Protein AF-L7JW95-F1 (afdb_monomer_lite)

Foldseek 3Di:
DVLLVCLVCVLVVVLVVLVVVVVVVDPLSVVLNVLLVVLLVVQVVVCVVVVAAFQVVVVVPPVCVVCVPDDPPPPRRGPAAPSLLLSLLLQCVSVVDPVSVVSSVSSLVSCCVVRRYPPVSSVVSNVSSVVSVVVVVVVVVVVVVVVD

Organism: Trachipleistophora hominis (NCBI:txid72359)

Radius of gyration: 16.57 Å; chains: 1; bounding box: 35×31×61 Å

Sequence (148 aa):
MVVDAFFTYLPLVLCIYHLRGLTRRSVYHSNQIIRIALCFIVSNILKLYFRMDRPGDVNR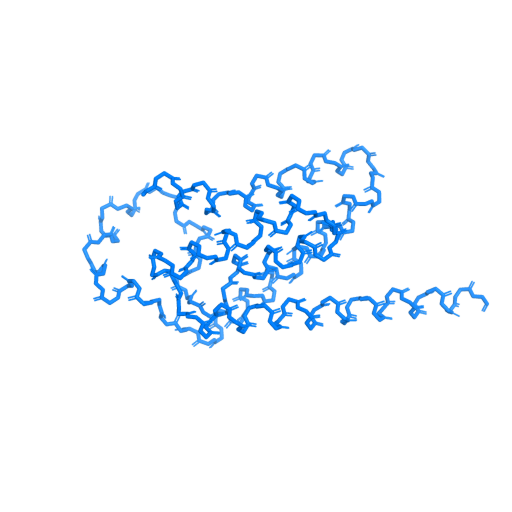GYIRGIVDNGIYIFTSNYAFPSTHSVFYTQYFMYNMSVFTFLIGLFGIFTRVFYNHHTPQQVFFGLCFALFMEISLLNRFKLRKKICY

Secondary structure (DSSP, 8-state):
-HHHHHHHHHHHHHHHHHHHHHTTT-HHHHHHHHHHHHHHHHHHHHHHHH-PPPGGGGG-TTTGGGSTTS--TTS-S--SS-HHHHHHHHHHHHS--HHHHHHHHHHHHHHHHTTSS-HHHHHHHHHHHHHHHHHHHHHHHHHHHHT-

InterPro domains:
  IPR000326 Phosphatidic acid phosphatase type 2/haloperoxidase [PF01569] (36-137)
  IPR036938 Phosphatidic acid phosphatase type 2/haloperoxidase superfamily [SSF48317] (5-142)

pLDDT: mean 77.66, std 17.68, range [34.69, 94.88]

Structure (mmCIF, N/CA/C/O backbone):
data_AF-L7JW95-F1
#
_entry.id   AF-L7JW95-F1
#
loop_
_atom_site.group_PDB
_atom_site.id
_atom_site.type_symbol
_atom_site.label_atom_id
_atom_site.label_alt_id
_atom_site.label_comp_id
_atom_site.label_asym_id
_atom_site.label_entity_id
_atom_site.label_seq_id
_atom_site.pdbx_PDB_ins_code
_atom_site.Cartn_x
_atom_site.Cartn_y
_atom_site.Cartn_z
_atom_site.occupancy
_atom_site.B_iso_or_equiv
_atom_site.auth_seq_id
_atom_site.auth_comp_id
_atom_site.auth_asym_id
_atom_site.auth_atom_id
_atom_site.pdbx_PDB_model_num
ATOM 1 N N . MET A 1 1 ? -5.822 -2.853 -18.892 1.00 70.00 1 MET A N 1
ATOM 2 C CA . MET A 1 1 ? -6.164 -1.445 -18.574 1.00 70.00 1 MET A CA 1
ATOM 3 C C . MET A 1 1 ? -7.180 -1.328 -17.441 1.00 70.00 1 MET A C 1
ATOM 5 O O . MET A 1 1 ? -6.831 -0.740 -16.432 1.00 70.00 1 MET A O 1
ATOM 9 N N . VAL A 1 2 ? -8.382 -1.916 -17.538 1.00 79.38 2 VAL A N 1
ATOM 10 C CA . VAL A 1 2 ? -9.425 -1.778 -16.491 1.00 79.38 2 VAL A CA 1
ATOM 11 C C . VAL A 1 2 ? -8.976 -2.309 -15.123 1.00 79.38 2 VAL A C 1
ATOM 13 O O . VAL A 1 2 ? -9.100 -1.613 -14.121 1.00 79.38 2 VAL A O 1
ATOM 16 N N . VAL A 1 3 ? -8.386 -3.508 -15.083 1.00 82.69 3 VAL A N 1
ATOM 17 C CA . VAL A 1 3 ? -7.880 -4.114 -13.836 1.00 82.69 3 VAL A CA 1
ATOM 18 C C . VAL A 1 3 ? -6.764 -3.267 -13.208 1.00 82.69 3 VAL A C 1
ATOM 20 O O . VAL A 1 3 ? -6.743 -3.075 -11.997 1.00 82.69 3 VAL A O 1
ATOM 23 N N . ASP A 1 4 ? -5.861 -2.716 -14.024 1.00 78.81 4 ASP A N 1
ATOM 24 C CA . ASP A 1 4 ? -4.791 -1.837 -13.538 1.00 78.81 4 ASP A CA 1
ATOM 25 C C . ASP A 1 4 ? -5.349 -0.548 -12.925 1.00 78.81 4 ASP A C 1
ATOM 27 O O . ASP A 1 4 ? -4.951 -0.157 -11.828 1.00 78.81 4 ASP A O 1
ATOM 31 N N . ALA A 1 5 ? -6.317 0.081 -13.598 1.00 79.69 5 ALA A N 1
ATOM 32 C CA . ALA A 1 5 ? -6.993 1.271 -13.097 1.00 79.69 5 ALA A CA 1
ATOM 33 C C . ALA A 1 5 ? -7.716 0.978 -11.774 1.00 79.69 5 ALA A C 1
ATOM 35 O O . ALA A 1 5 ? -7.515 1.701 -10.798 1.00 79.69 5 ALA A O 1
ATOM 36 N N . PHE A 1 6 ? -8.469 -0.125 -11.699 1.00 87.62 6 PHE A N 1
ATOM 37 C CA . PHE A 1 6 ? -9.164 -0.540 -10.479 1.00 87.62 6 PHE A CA 1
ATOM 38 C C . PHE A 1 6 ? -8.207 -0.625 -9.281 1.00 87.62 6 PHE A C 1
ATOM 40 O O . PHE A 1 6 ? -8.402 0.071 -8.286 1.00 87.62 6 PHE A O 1
ATOM 47 N N . PHE A 1 7 ? -7.121 -1.396 -9.393 1.00 87.62 7 PHE A N 1
ATOM 48 C CA . PHE A 1 7 ? -6.155 -1.548 -8.298 1.00 87.62 7 PHE A CA 1
ATOM 49 C C . PHE A 1 7 ? -5.278 -0.310 -8.062 1.00 87.62 7 PHE A C 1
ATOM 51 O O . PHE A 1 7 ? -4.686 -0.184 -6.985 1.00 87.62 7 PHE A O 1
ATOM 58 N N . THR A 1 8 ? -5.205 0.611 -9.027 1.00 85.00 8 THR A N 1
ATOM 59 C CA . THR A 1 8 ? -4.525 1.902 -8.863 1.00 85.00 8 THR A CA 1
ATOM 60 C C . THR A 1 8 ? -5.337 2.848 -7.981 1.00 85.00 8 THR A C 1
ATOM 62 O O . THR A 1 8 ? -4.752 3.471 -7.092 1.00 85.00 8 THR A O 1
ATOM 65 N N . TYR A 1 9 ? -6.658 2.914 -8.176 1.00 85.69 9 TYR A N 1
ATOM 66 C CA . TYR A 1 9 ? -7.554 3.811 -7.434 1.00 85.69 9 TYR A CA 1
ATOM 67 C C . TYR A 1 9 ? -8.154 3.194 -6.165 1.00 85.69 9 TYR A C 1
ATOM 69 O O . TYR A 1 9 ? -8.590 3.931 -5.281 1.00 85.69 9 TYR A O 1
ATOM 77 N N . LEU A 1 10 ? -8.147 1.868 -6.019 1.00 89.56 10 LEU A N 1
ATOM 78 C CA . LEU A 1 10 ? -8.696 1.192 -4.841 1.00 89.56 10 LEU A CA 1
ATOM 79 C C . LEU A 1 10 ? -8.129 1.703 -3.496 1.00 89.56 10 LEU A C 1
ATOM 81 O O . LEU A 1 10 ? -8.931 1.924 -2.586 1.00 89.56 10 LEU A O 1
ATOM 85 N N . PRO A 1 11 ? -6.817 1.983 -3.334 1.00 89.19 11 PRO A N 1
ATOM 86 C CA . PRO A 1 11 ? -6.300 2.577 -2.101 1.00 89.19 11 PRO A CA 1
ATOM 87 C C . PRO A 1 11 ? -6.956 3.917 -1.756 1.00 89.19 11 PRO A C 1
ATOM 89 O O . PRO A 1 11 ? -7.280 4.163 -0.598 1.00 89.19 11 PRO A O 1
ATOM 92 N N . LEU A 1 12 ? -7.215 4.760 -2.761 1.00 87.38 12 LEU A N 1
ATOM 93 C CA . LEU A 1 12 ? -7.895 6.042 -2.574 1.00 87.38 12 LEU A CA 1
ATOM 94 C C . LEU A 1 12 ? -9.344 5.838 -2.115 1.00 87.38 12 LEU A C 1
ATOM 96 O O . LEU A 1 12 ? -9.784 6.490 -1.170 1.00 87.38 12 LEU A O 1
ATOM 100 N N . VAL A 1 13 ? -10.066 4.900 -2.734 1.00 88.69 13 VAL A N 1
ATOM 101 C CA . VAL A 1 13 ? -11.443 4.553 -2.340 1.00 88.69 13 VAL A CA 1
ATOM 102 C C . VAL A 1 13 ? -11.489 4.065 -0.889 1.00 88.69 13 VAL A C 1
ATOM 104 O O . VAL A 1 13 ? -12.334 4.509 -0.110 1.00 88.69 13 VAL A O 1
ATOM 107 N N . LEU A 1 14 ? -10.547 3.204 -0.494 1.00 89.06 14 LEU A N 1
ATOM 108 C CA . LEU A 1 14 ? -10.432 2.713 0.880 1.00 89.06 14 LEU A CA 1
ATOM 109 C C . LEU A 1 14 ? -10.086 3.843 1.862 1.00 89.06 14 LEU A C 1
ATOM 111 O O . LEU A 1 14 ? -10.686 3.919 2.935 1.00 89.06 14 LEU A O 1
ATOM 115 N N . CYS A 1 15 ? -9.196 4.769 1.495 1.00 86.88 15 CYS A N 1
ATOM 116 C CA . CYS A 1 15 ? -8.935 5.969 2.292 1.00 86.88 15 CYS A CA 1
ATOM 117 C C . CYS A 1 15 ? -10.211 6.795 2.509 1.00 86.88 15 CYS A C 1
ATOM 119 O O . CYS A 1 15 ? -10.522 7.135 3.650 1.00 86.88 15 CYS A O 1
ATOM 121 N N . ILE A 1 16 ? -10.988 7.065 1.453 1.00 87.19 16 ILE A N 1
ATOM 122 C CA . ILE A 1 16 ? -12.256 7.813 1.545 1.00 87.19 16 ILE A CA 1
ATOM 123 C C . ILE A 1 16 ? -13.261 7.086 2.451 1.00 87.19 16 ILE A C 1
ATOM 125 O O . ILE A 1 16 ? -13.904 7.717 3.294 1.00 87.19 16 ILE A O 1
ATOM 129 N N . TYR A 1 17 ? -13.365 5.760 2.333 1.00 87.75 17 TYR A N 1
ATOM 130 C CA . TYR A 1 17 ? -14.206 4.942 3.210 1.00 87.75 17 TYR A CA 1
ATOM 131 C C . TYR A 1 17 ? -13.827 5.111 4.691 1.00 87.75 17 TYR A C 1
ATOM 133 O O . TYR A 1 17 ? -14.697 5.360 5.530 1.00 87.75 17 TYR A O 1
ATOM 141 N N . HIS A 1 18 ? -12.533 5.047 5.021 1.00 86.25 18 HIS A N 1
ATOM 142 C CA . HIS A 1 18 ? -12.071 5.231 6.398 1.00 86.25 18 HIS A CA 1
ATOM 143 C C . HIS A 1 18 ? -12.227 6.675 6.891 1.00 86.25 18 HIS A C 1
ATOM 145 O O . HIS A 1 18 ? -12.620 6.859 8.042 1.00 86.25 18 HIS A O 1
ATOM 151 N N . LEU A 1 19 ? -12.022 7.683 6.034 1.00 85.00 19 LEU A N 1
ATOM 152 C CA . LEU A 1 19 ? -12.287 9.090 6.365 1.00 85.00 19 LEU A CA 1
ATOM 153 C C . LEU A 1 19 ? -13.760 9.312 6.722 1.00 85.00 19 LEU A C 1
ATOM 155 O O . LEU A 1 19 ? -14.063 9.948 7.729 1.00 85.00 19 LEU A O 1
ATOM 159 N N . ARG A 1 20 ? -14.688 8.721 5.959 1.00 81.75 20 ARG A N 1
ATOM 160 C CA . ARG A 1 20 ? -16.121 8.757 6.288 1.00 81.75 20 ARG A CA 1
ATOM 161 C C . ARG A 1 20 ? -16.428 8.028 7.599 1.00 81.75 20 ARG A C 1
ATOM 163 O O . ARG A 1 20 ? -17.340 8.421 8.314 1.00 81.75 20 ARG A O 1
ATOM 170 N N . GLY A 1 21 ? -15.663 6.997 7.950 1.00 75.94 21 GLY A N 1
ATOM 171 C CA . GLY A 1 21 ? -15.754 6.326 9.250 1.00 75.94 21 GLY A CA 1
ATOM 172 C C . GLY A 1 21 ? -15.355 7.209 10.442 1.00 75.94 21 GLY A C 1
ATOM 173 O O . GLY A 1 21 ? -15.870 7.004 11.544 1.00 75.94 21 GLY A O 1
ATOM 174 N N . LEU A 1 22 ? -14.503 8.224 10.237 1.00 73.94 22 LEU A N 1
ATOM 175 C CA . LEU A 1 22 ? -14.111 9.180 11.285 1.00 73.94 22 LEU A CA 1
ATOM 176 C C . LEU A 1 22 ? -15.282 10.043 11.754 1.00 73.94 22 LEU A C 1
ATOM 178 O O . LEU A 1 22 ? -15.365 10.362 12.939 1.00 73.94 22 LEU A O 1
ATOM 182 N N . THR A 1 23 ? -16.218 10.384 10.860 1.00 75.56 23 THR A N 1
ATOM 183 C CA . THR A 1 23 ? -17.396 11.194 11.226 1.00 75.56 23 THR A CA 1
ATOM 184 C C . THR A 1 23 ? -18.300 10.466 12.220 1.00 75.56 23 THR A C 1
ATOM 186 O O . THR A 1 23 ? -19.007 11.099 12.998 1.00 75.56 23 THR A O 1
ATOM 189 N N . ARG A 1 24 ? -18.209 9.131 12.268 1.00 75.75 24 ARG A N 1
ATOM 190 C CA . ARG A 1 24 ? -18.886 8.266 13.246 1.00 75.75 24 ARG A CA 1
ATOM 191 C C . ARG A 1 24 ? -18.061 8.016 14.516 1.00 75.75 24 ARG A C 1
ATOM 193 O O . ARG A 1 24 ? -18.406 7.129 15.290 1.00 75.75 24 ARG A O 1
ATOM 200 N N . ARG A 1 25 ? -16.963 8.759 14.722 1.00 72.00 25 ARG A N 1
ATOM 201 C CA . ARG A 1 25 ? -16.045 8.673 15.879 1.00 72.00 25 ARG A CA 1
ATOM 202 C C . ARG A 1 25 ? -15.536 7.256 16.179 1.00 72.00 25 ARG A C 1
ATOM 204 O O . ARG A 1 25 ? -15.269 6.909 17.326 1.00 72.00 25 ARG A O 1
ATOM 211 N N . SER A 1 26 ? -15.376 6.425 15.152 1.00 78.00 26 SER A N 1
ATOM 212 C CA . SER A 1 26 ? -14.883 5.064 15.344 1.00 78.00 26 SER A CA 1
ATOM 213 C C . SER A 1 26 ? -13.369 5.045 15.544 1.00 78.00 26 SER A C 1
ATOM 215 O O . SER A 1 26 ? -12.603 5.391 14.643 1.00 78.00 26 SER A O 1
ATOM 217 N N . VAL A 1 27 ? -12.937 4.562 16.712 1.00 79.44 27 VAL A N 1
ATOM 218 C CA . VAL A 1 27 ? -11.518 4.381 17.069 1.00 79.44 27 VAL A CA 1
ATOM 219 C C . VAL A 1 27 ? -10.789 3.491 16.056 1.00 79.44 27 VAL A C 1
ATOM 221 O O . VAL A 1 27 ? -9.628 3.742 15.734 1.00 79.44 27 VAL A O 1
ATOM 224 N N . TYR A 1 28 ? -11.478 2.482 15.513 1.00 81.94 28 TYR A N 1
ATOM 225 C CA . TYR A 1 28 ? -10.942 1.597 14.479 1.00 81.94 28 TYR A CA 1
ATOM 226 C C . TYR A 1 28 ? -10.583 2.372 13.201 1.00 81.94 28 TYR A C 1
ATOM 228 O O . TYR A 1 28 ? -9.453 2.309 12.718 1.00 81.94 28 TYR A O 1
ATOM 236 N N . HIS A 1 29 ? -11.516 3.173 12.675 1.00 79.25 29 HIS A N 1
ATOM 237 C CA . HIS A 1 29 ? -11.266 3.948 11.457 1.00 79.25 29 HIS A CA 1
ATOM 238 C C . HIS A 1 29 ? -10.185 5.024 11.668 1.00 79.25 29 HIS A C 1
ATOM 240 O O . HIS A 1 29 ? -9.356 5.221 10.778 1.00 79.25 29 HIS A O 1
ATOM 246 N N . SER A 1 30 ? -10.131 5.645 12.852 1.00 81.25 30 SER A N 1
ATOM 247 C CA . SER A 1 30 ? -9.089 6.614 13.228 1.00 81.25 30 SER A CA 1
ATOM 248 C C . SER A 1 30 ? -7.694 6.004 13.285 1.00 81.25 30 SER A C 1
ATOM 250 O O . SER A 1 30 ? -6.747 6.552 12.728 1.00 81.25 30 SER A O 1
ATOM 252 N N . ASN A 1 31 ? -7.541 4.843 13.913 1.00 80.94 31 ASN A N 1
ATOM 253 C CA . ASN A 1 31 ? -6.238 4.190 13.966 1.00 80.94 31 ASN A CA 1
ATOM 254 C C . ASN A 1 31 ? -5.778 3.744 12.573 1.00 80.94 31 ASN A C 1
ATOM 256 O O . ASN A 1 31 ? -4.599 3.898 12.247 1.00 80.94 31 ASN A O 1
ATOM 260 N N . GLN A 1 32 ? -6.699 3.261 11.735 1.00 83.62 32 GLN A N 1
ATOM 261 C CA . GLN A 1 32 ? -6.360 2.841 10.379 1.00 83.62 32 GLN A CA 1
ATOM 262 C C . GLN A 1 32 ? -5.915 4.008 9.495 1.00 83.62 32 GLN A C 1
ATOM 264 O O . GLN A 1 32 ? -4.910 3.898 8.792 1.00 83.62 32 GLN A O 1
ATOM 269 N N . ILE A 1 33 ? -6.614 5.148 9.553 1.00 85.12 33 ILE A N 1
ATOM 270 C CA . ILE A 1 33 ? -6.248 6.313 8.737 1.00 85.12 33 ILE A CA 1
ATOM 271 C C . ILE A 1 33 ? -4.867 6.856 9.127 1.00 85.12 33 ILE A C 1
ATOM 273 O O . ILE A 1 33 ? -4.081 7.208 8.251 1.00 85.12 33 ILE A O 1
ATOM 277 N N . ILE A 1 34 ? -4.541 6.872 10.427 1.00 84.38 34 ILE A N 1
ATOM 278 C CA . ILE A 1 34 ? -3.245 7.350 10.928 1.00 84.38 34 ILE A CA 1
ATOM 279 C C . ILE A 1 34 ? -2.117 6.452 10.414 1.00 84.38 34 ILE A C 1
ATOM 281 O O . ILE A 1 34 ? -1.101 6.952 9.935 1.00 84.38 34 ILE A O 1
ATOM 285 N N . ARG A 1 35 ? -2.301 5.128 10.468 1.00 84.44 35 ARG A N 1
ATOM 286 C CA . ARG A 1 35 ? -1.317 4.156 9.967 1.00 84.44 35 ARG A CA 1
ATOM 287 C C . ARG A 1 35 ? -1.075 4.318 8.472 1.00 84.44 35 ARG A C 1
ATOM 289 O O . ARG A 1 35 ? 0.079 4.413 8.050 1.00 84.44 35 ARG A O 1
ATOM 296 N N . ILE A 1 36 ? -2.154 4.420 7.695 1.00 84.69 36 ILE A N 1
ATOM 297 C CA . ILE A 1 36 ? -2.088 4.651 6.248 1.00 84.69 36 ILE A CA 1
ATOM 298 C C . ILE A 1 36 ? -1.357 5.966 5.950 1.00 84.69 36 ILE A C 1
ATOM 300 O O . ILE A 1 36 ? -0.434 5.975 5.136 1.00 84.69 36 ILE A O 1
ATOM 304 N N . ALA A 1 37 ? -1.720 7.056 6.632 1.00 85.94 37 ALA A N 1
ATOM 305 C CA . ALA A 1 37 ? -1.108 8.367 6.435 1.00 85.94 37 ALA A CA 1
ATOM 306 C C . ALA A 1 37 ? 0.396 8.350 6.745 1.00 85.94 37 ALA A C 1
ATOM 308 O O . ALA A 1 37 ? 1.192 8.813 5.929 1.00 85.94 37 ALA A O 1
ATOM 309 N N . LEU A 1 38 ? 0.805 7.758 7.872 1.00 86.94 38 LEU A N 1
ATOM 310 C CA . LEU A 1 38 ? 2.218 7.634 8.243 1.00 86.94 38 LEU A CA 1
ATOM 311 C C . LEU A 1 38 ? 3.007 6.816 7.218 1.00 86.94 38 LEU A C 1
ATOM 313 O O . LEU A 1 38 ? 4.073 7.244 6.776 1.00 86.94 38 LEU A O 1
ATOM 317 N N . CYS A 1 39 ? 2.473 5.670 6.794 1.00 85.94 39 CYS A N 1
ATOM 318 C CA . CYS A 1 39 ? 3.127 4.839 5.787 1.00 85.94 39 CYS A CA 1
ATOM 319 C C . CYS A 1 39 ? 3.252 5.570 4.447 1.00 85.94 39 CYS A C 1
ATOM 321 O O . CYS A 1 39 ? 4.290 5.466 3.792 1.00 85.94 39 CYS A O 1
ATOM 323 N N . PHE A 1 40 ? 2.234 6.339 4.054 1.00 85.50 40 PHE A N 1
ATOM 324 C CA . PHE A 1 40 ? 2.260 7.131 2.828 1.00 85.50 40 PHE A CA 1
ATOM 325 C C . PHE A 1 40 ? 3.285 8.267 2.898 1.00 85.50 40 PHE A C 1
ATOM 327 O O . PHE A 1 40 ? 4.066 8.431 1.961 1.00 85.50 40 PHE A O 1
ATOM 334 N N . ILE A 1 41 ? 3.337 9.015 4.005 1.00 86.81 41 ILE A N 1
ATOM 335 C CA . ILE A 1 41 ? 4.310 10.099 4.209 1.00 86.81 41 ILE A CA 1
ATOM 336 C C . ILE A 1 41 ? 5.735 9.551 4.112 1.00 86.81 41 ILE A C 1
ATOM 338 O O . ILE A 1 41 ? 6.523 10.025 3.295 1.00 86.81 41 ILE A O 1
ATOM 342 N N . VAL A 1 42 ? 6.053 8.505 4.878 1.00 87.19 42 VAL A N 1
ATOM 343 C CA . VAL A 1 42 ? 7.409 7.939 4.890 1.00 87.19 42 VAL A CA 1
ATOM 344 C C . VAL A 1 42 ? 7.759 7.320 3.536 1.00 87.19 42 VAL A C 1
ATOM 346 O O . VAL A 1 42 ? 8.853 7.548 3.030 1.00 87.19 42 VAL A O 1
ATOM 349 N N . SER A 1 43 ? 6.826 6.616 2.887 1.00 87.31 43 SER A N 1
ATOM 350 C CA . SER A 1 43 ? 7.070 6.067 1.545 1.00 87.31 43 SER A CA 1
ATOM 351 C C . SER A 1 43 ? 7.363 7.159 0.515 1.00 87.31 43 SER A C 1
ATOM 353 O O . SER A 1 43 ? 8.218 6.963 -0.344 1.00 87.31 43 SER A O 1
ATOM 355 N N . ASN A 1 44 ? 6.691 8.314 0.589 1.00 84.44 44 ASN A N 1
ATOM 356 C CA . ASN A 1 44 ? 6.984 9.443 -0.297 1.00 84.44 44 ASN A CA 1
ATOM 357 C C . ASN A 1 44 ? 8.346 10.075 0.002 1.00 84.44 44 ASN A C 1
ATOM 359 O O . ASN A 1 44 ? 9.071 10.391 -0.937 1.00 84.44 44 ASN A O 1
ATOM 363 N N . ILE A 1 45 ? 8.733 10.196 1.275 1.00 86.25 45 ILE A N 1
ATOM 364 C CA . ILE A 1 45 ? 10.080 10.656 1.648 1.00 86.25 45 ILE A CA 1
ATOM 365 C C . ILE A 1 45 ? 11.140 9.724 1.046 1.00 86.25 45 ILE A C 1
ATOM 367 O O . ILE A 1 45 ? 12.067 10.197 0.392 1.00 86.25 45 ILE A O 1
ATOM 371 N N . LEU A 1 46 ? 10.971 8.404 1.181 1.00 86.12 46 LEU A N 1
ATOM 372 C CA . LEU A 1 46 ? 11.892 7.424 0.594 1.00 86.12 46 LEU A CA 1
ATOM 373 C C . LEU A 1 46 ? 11.928 7.518 -0.939 1.00 86.12 46 LEU A C 1
ATOM 375 O O . LEU A 1 46 ? 13.007 7.482 -1.525 1.00 86.12 46 LEU A O 1
ATOM 379 N N . LYS A 1 47 ? 10.777 7.719 -1.593 1.00 85.75 47 LYS A N 1
ATOM 380 C CA . LYS A 1 47 ? 10.702 7.952 -3.045 1.00 85.75 47 LYS A CA 1
ATOM 381 C C . LYS A 1 47 ? 11.503 9.170 -3.484 1.00 85.75 47 LYS A C 1
ATOM 383 O O . LYS A 1 47 ? 12.246 9.086 -4.458 1.00 85.75 47 LYS A O 1
ATOM 388 N N . LEU A 1 48 ? 11.374 10.282 -2.766 1.00 84.88 48 LEU A N 1
ATOM 389 C CA . LEU A 1 48 ? 12.111 11.515 -3.052 1.00 84.88 48 LEU A CA 1
ATOM 390 C C . LEU A 1 48 ? 13.613 11.392 -2.768 1.00 84.88 48 LEU A C 1
ATOM 392 O O . LEU A 1 48 ? 14.403 12.065 -3.432 1.00 84.88 48 LEU A O 1
ATOM 396 N N . TYR A 1 49 ? 13.986 10.549 -1.802 1.00 86.19 49 TYR A N 1
ATOM 397 C CA . TYR A 1 49 ? 15.372 10.289 -1.426 1.00 86.19 49 TYR A CA 1
ATOM 398 C C . TYR A 1 49 ? 16.088 9.388 -2.441 1.00 86.19 49 TYR A C 1
ATOM 400 O O . TYR A 1 49 ? 17.135 9.762 -2.958 1.00 86.19 49 TYR A O 1
ATOM 408 N N . PHE A 1 50 ? 15.511 8.228 -2.771 1.00 87.06 50 PHE A N 1
ATOM 409 C CA . PHE A 1 50 ? 16.151 7.245 -3.654 1.00 87.06 50 PHE A CA 1
ATOM 410 C C . PHE A 1 50 ? 15.979 7.544 -5.142 1.00 87.06 50 PHE A C 1
ATOM 412 O O . PHE A 1 50 ? 16.790 7.088 -5.941 1.00 87.06 50 PHE A O 1
ATOM 419 N N . ARG A 1 51 ? 14.910 8.258 -5.522 1.00 84.50 51 ARG A N 1
ATOM 420 C CA . ARG A 1 51 ? 14.617 8.681 -6.903 1.00 84.50 51 ARG A CA 1
ATOM 421 C C . ARG A 1 51 ? 14.727 7.581 -7.966 1.00 84.50 51 ARG A C 1
ATOM 423 O O . ARG A 1 51 ? 15.067 7.844 -9.108 1.00 84.50 51 ARG A O 1
ATOM 430 N N . MET A 1 52 ? 14.432 6.342 -7.586 1.00 82.88 52 MET A N 1
ATOM 431 C CA . MET A 1 52 ? 14.571 5.191 -8.475 1.00 82.88 52 MET A CA 1
ATOM 432 C C . MET A 1 52 ? 13.535 5.249 -9.601 1.00 82.88 52 MET A C 1
ATOM 434 O O . MET A 1 52 ? 12.348 5.422 -9.318 1.00 82.88 52 MET A O 1
ATOM 438 N N . ASP A 1 53 ? 13.957 5.054 -10.846 1.00 81.88 53 ASP A N 1
ATOM 439 C CA . ASP A 1 53 ? 13.059 5.062 -12.003 1.00 81.88 53 ASP A CA 1
ATOM 440 C C . ASP A 1 53 ? 12.145 3.830 -12.053 1.00 81.88 53 ASP A C 1
ATOM 442 O O . ASP A 1 53 ? 12.443 2.755 -11.511 1.00 81.88 53 ASP A O 1
ATOM 446 N N . ARG A 1 54 ? 10.987 3.990 -12.702 1.00 78.06 54 ARG A N 1
ATOM 447 C CA . ARG A 1 54 ? 10.035 2.896 -12.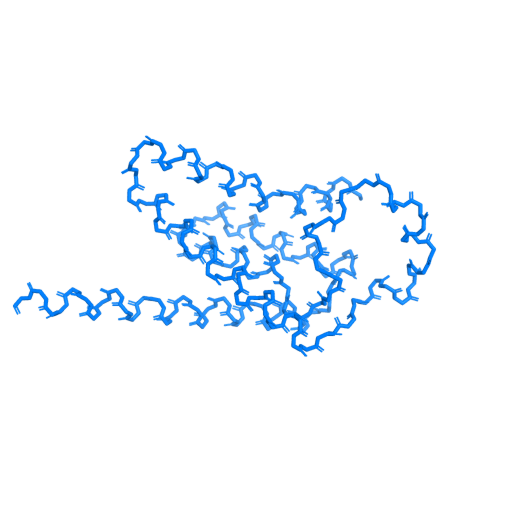919 1.00 78.06 54 ARG A CA 1
ATOM 448 C C . ARG A 1 54 ? 10.442 2.064 -14.137 1.00 78.06 54 ARG A C 1
ATOM 450 O O . ARG A 1 54 ? 10.789 2.643 -15.163 1.00 78.06 54 ARG A O 1
ATOM 457 N N . PRO A 1 55 ? 10.292 0.726 -14.102 1.00 75.56 55 PRO A N 1
ATOM 458 C CA . PRO A 1 55 ? 10.616 -0.127 -15.250 1.00 75.56 55 PRO A CA 1
ATOM 459 C C . PRO A 1 55 ? 9.833 0.253 -16.511 1.00 75.56 55 PRO A C 1
ATOM 461 O O . PRO A 1 55 ? 10.376 0.273 -17.611 1.00 75.56 55 PRO A O 1
ATOM 464 N N . GLY A 1 56 ? 8.553 0.597 -16.344 1.00 64.19 56 GLY A N 1
ATOM 465 C CA . GLY A 1 56 ? 7.687 1.008 -17.441 1.00 64.19 56 GLY A CA 1
ATOM 466 C C . GLY A 1 56 ? 8.038 2.359 -18.070 1.00 64.19 56 GLY A C 1
ATOM 467 O O . GLY A 1 56 ? 7.592 2.600 -19.187 1.00 64.19 56 GLY A O 1
ATOM 468 N N . ASP A 1 57 ? 8.825 3.223 -17.413 1.00 59.69 57 ASP A N 1
ATOM 469 C CA . ASP A 1 57 ? 9.183 4.545 -17.957 1.00 59.69 57 ASP A CA 1
ATOM 470 C C . ASP A 1 57 ? 10.245 4.460 -19.067 1.00 59.69 57 ASP A C 1
ATOM 472 O O . ASP A 1 57 ? 10.226 5.287 -19.976 1.00 59.69 57 ASP A O 1
ATOM 476 N N . VAL A 1 58 ? 11.073 3.405 -19.096 1.00 51.91 58 VAL A N 1
ATOM 477 C CA . VAL A 1 58 ? 12.095 3.187 -20.146 1.00 51.91 58 VAL A CA 1
ATOM 478 C C . VAL A 1 58 ? 11.463 2.996 -21.539 1.00 51.91 58 VAL A C 1
ATOM 480 O O . VAL A 1 58 ? 12.067 3.349 -22.544 1.00 51.91 58 VAL A O 1
ATOM 483 N N . ASN A 1 59 ? 10.206 2.532 -21.603 1.00 42.81 59 ASN A N 1
ATOM 484 C CA . ASN A 1 59 ? 9.433 2.378 -22.845 1.00 42.81 59 ASN A CA 1
ATOM 485 C C . ASN A 1 59 ? 8.285 3.402 -22.998 1.00 42.81 59 ASN A C 1
ATOM 487 O O . ASN A 1 59 ? 7.581 3.386 -24.007 1.00 42.81 59 ASN A O 1
ATOM 491 N N . ARG A 1 60 ? 8.049 4.285 -22.012 1.00 42.97 60 ARG A N 1
ATOM 492 C CA . ARG A 1 60 ? 6.892 5.212 -21.969 1.00 42.97 60 ARG A CA 1
ATOM 493 C C . ARG A 1 60 ? 7.244 6.688 -22.136 1.00 42.97 60 ARG A C 1
ATOM 495 O O . ARG A 1 60 ? 6.383 7.533 -21.879 1.00 42.97 60 ARG A O 1
ATOM 502 N N . GLY A 1 61 ? 8.418 7.004 -22.685 1.00 39.34 61 GLY A N 1
ATOM 503 C CA . GLY A 1 61 ? 8.717 8.354 -23.188 1.00 39.34 61 GLY A CA 1
ATOM 504 C C . GLY A 1 61 ? 7.603 8.930 -24.085 1.00 39.34 61 GLY A C 1
ATOM 505 O O . GLY A 1 61 ? 7.419 10.139 -24.126 1.00 39.34 61 GLY A O 1
ATOM 506 N N . TYR A 1 62 ? 6.789 8.066 -24.709 1.00 34.84 62 TYR A N 1
ATOM 507 C CA . TYR A 1 62 ? 5.632 8.429 -25.536 1.00 34.84 62 TYR A CA 1
ATOM 508 C C . TYR A 1 62 ? 4.278 8.572 -24.808 1.00 34.84 62 TYR A C 1
ATOM 510 O O . TYR A 1 62 ? 3.401 9.265 -25.313 1.00 34.84 62 TYR A O 1
ATOM 518 N N . ILE A 1 63 ? 4.055 7.933 -23.649 1.00 40.25 63 ILE A N 1
ATOM 519 C CA . ILE A 1 63 ? 2.724 7.930 -22.993 1.00 40.25 63 ILE A CA 1
ATOM 520 C C . ILE A 1 63 ? 2.564 9.100 -22.009 1.00 40.25 63 ILE A C 1
ATOM 522 O O . ILE A 1 63 ? 1.439 9.524 -21.753 1.00 40.25 63 ILE A O 1
ATOM 526 N N . ARG A 1 64 ? 3.665 9.676 -21.501 1.00 42.22 64 ARG A N 1
ATOM 527 C CA . ARG A 1 64 ? 3.600 10.886 -20.659 1.00 42.22 64 ARG A CA 1
ATOM 528 C C . ARG A 1 64 ? 3.013 12.088 -21.417 1.00 42.22 64 ARG A C 1
ATOM 530 O O . ARG A 1 64 ? 2.103 12.719 -20.903 1.00 42.22 64 ARG A O 1
ATOM 537 N N . GLY A 1 65 ? 3.405 12.300 -22.678 1.00 34.69 65 GLY A N 1
ATOM 538 C CA . GLY A 1 65 ? 2.984 13.476 -23.455 1.00 34.69 65 GLY A CA 1
ATOM 539 C C . GLY A 1 65 ? 1.501 13.542 -23.853 1.00 34.69 65 GLY A C 1
ATOM 540 O O . GLY A 1 65 ? 1.042 14.601 -24.266 1.00 34.69 65 GLY A O 1
ATOM 541 N N . ILE A 1 66 ? 0.730 12.451 -23.736 1.00 38.00 66 ILE A N 1
ATOM 542 C CA . ILE A 1 66 ? -0.701 12.432 -24.115 1.00 38.00 66 ILE A CA 1
ATOM 543 C C . ILE A 1 66 ? -1.621 12.625 -22.895 1.00 38.00 66 ILE A C 1
ATOM 545 O O . ILE A 1 66 ? -2.761 13.061 -23.046 1.00 38.00 66 ILE A O 1
ATOM 549 N N . VAL A 1 67 ? -1.141 12.354 -21.675 1.00 40.81 67 VAL A N 1
ATOM 550 C CA . VAL A 1 67 ? -1.954 12.409 -20.440 1.00 40.81 67 VAL A CA 1
ATOM 551 C C . VAL A 1 67 ? -1.505 13.540 -19.496 1.00 40.81 67 VAL A C 1
ATOM 553 O O . VAL A 1 67 ? -1.850 13.552 -18.317 1.00 40.81 67 VAL A O 1
ATOM 556 N N . ASP A 1 68 ? -0.764 14.526 -20.010 1.00 38.97 68 ASP A N 1
ATOM 557 C CA . ASP A 1 68 ? -0.213 15.644 -19.225 1.00 38.97 68 ASP A CA 1
ATOM 558 C C . ASP A 1 68 ? -1.237 16.736 -18.838 1.00 38.97 68 ASP A C 1
ATOM 560 O O . ASP A 1 68 ? -0.904 17.641 -18.080 1.00 38.97 68 ASP A O 1
ATOM 564 N N . ASN A 1 69 ? -2.510 16.635 -19.244 1.00 40.03 69 ASN A N 1
ATOM 565 C CA . ASN A 1 69 ? -3.535 17.638 -18.897 1.00 40.03 69 ASN A CA 1
ATOM 566 C C . ASN A 1 69 ? -4.578 17.183 -17.859 1.00 40.03 69 ASN A C 1
ATOM 568 O O . ASN A 1 69 ? -5.559 17.890 -17.628 1.00 40.03 69 ASN A O 1
ATOM 572 N N . GLY A 1 70 ? -4.396 16.034 -17.198 1.00 37.72 70 GLY A N 1
ATOM 573 C CA . GLY A 1 70 ? -5.398 15.551 -16.245 1.00 37.72 70 GLY A CA 1
ATOM 574 C C . GLY A 1 70 ? -4.881 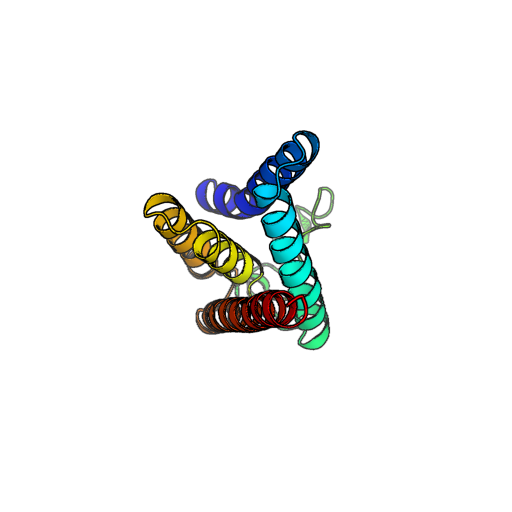14.604 -15.168 1.00 37.72 70 GLY A C 1
ATOM 575 O O . GLY A 1 70 ? -4.845 13.397 -15.359 1.00 37.72 70 GLY A O 1
ATOM 576 N N . ILE A 1 71 ? -4.630 15.157 -13.977 1.00 36.69 71 ILE A N 1
ATOM 577 C CA . ILE A 1 71 ? -4.630 14.447 -12.682 1.00 36.69 71 ILE A CA 1
ATOM 578 C C . ILE A 1 71 ? -3.489 13.417 -12.482 1.00 36.69 71 ILE A C 1
ATOM 580 O O . ILE A 1 71 ? -3.716 12.295 -12.036 1.00 36.69 71 ILE A O 1
ATOM 584 N N . TYR A 1 72 ? -2.230 13.815 -12.694 1.00 38.91 72 TYR A N 1
ATOM 585 C CA . TYR A 1 72 ? -1.047 13.053 -12.229 1.00 38.91 72 TYR A CA 1
ATOM 586 C C . TYR A 1 72 ? -0.502 13.509 -10.858 1.00 38.91 72 TYR A C 1
ATOM 588 O O . TYR A 1 72 ? 0.557 13.067 -10.419 1.00 38.91 72 TYR A O 1
ATOM 596 N N . ILE A 1 73 ? -1.238 14.354 -10.125 1.00 38.41 73 ILE A N 1
ATOM 597 C CA . ILE A 1 73 ? -0.773 14.982 -8.870 1.00 38.41 73 ILE A CA 1
ATOM 598 C C . ILE A 1 73 ? -0.470 13.950 -7.759 1.00 38.41 73 ILE A C 1
ATOM 600 O O . ILE A 1 73 ? 0.337 14.213 -6.871 1.00 38.41 73 ILE A O 1
ATOM 604 N N . PHE A 1 74 ? -1.062 12.750 -7.811 1.00 42.25 74 PHE A N 1
ATOM 605 C CA . PHE A 1 74 ? -0.933 11.739 -6.747 1.00 42.25 74 PHE A CA 1
ATOM 606 C C . PHE A 1 74 ? -0.025 10.550 -7.075 1.00 42.25 74 PHE A C 1
ATOM 608 O O . PHE A 1 74 ? 0.179 9.675 -6.229 1.00 42.25 74 PHE A O 1
ATOM 615 N N . THR A 1 75 ? 0.546 10.488 -8.276 1.00 53.25 75 THR A N 1
ATOM 616 C CA . THR A 1 75 ? 1.474 9.418 -8.644 1.00 53.25 75 THR A CA 1
ATOM 617 C C . THR A 1 75 ? 2.898 9.943 -8.563 1.00 53.25 75 THR A C 1
ATOM 619 O O . THR A 1 75 ? 3.349 10.669 -9.438 1.00 53.25 75 THR A O 1
ATOM 622 N N . SER A 1 76 ? 3.633 9.566 -7.516 1.00 58.75 76 SER A N 1
ATOM 623 C CA . SER A 1 76 ? 5.067 9.859 -7.463 1.00 58.75 76 SER A CA 1
ATOM 624 C C . SER A 1 76 ? 5.775 9.215 -8.659 1.00 58.75 76 SER A C 1
ATOM 626 O O . SER A 1 76 ? 5.604 8.016 -8.905 1.00 58.75 76 SER A O 1
ATOM 628 N N . ASN A 1 77 ? 6.593 9.997 -9.363 1.00 66.56 77 ASN A N 1
ATOM 629 C CA . ASN A 1 77 ? 7.380 9.547 -10.514 1.00 66.56 77 ASN A CA 1
ATOM 630 C C . ASN A 1 77 ? 8.382 8.436 -10.159 1.00 66.56 77 ASN A C 1
ATOM 632 O O . ASN A 1 77 ? 8.819 7.702 -11.035 1.00 66.56 77 ASN A O 1
ATOM 636 N N . TYR A 1 78 ? 8.692 8.251 -8.873 1.00 78.81 78 TYR A N 1
ATOM 637 C CA . TYR A 1 78 ? 9.708 7.307 -8.421 1.00 78.81 78 TYR A CA 1
ATOM 638 C C . TYR A 1 78 ? 9.125 5.955 -8.000 1.00 78.81 78 TYR A C 1
ATOM 640 O O . TYR A 1 78 ? 8.020 5.846 -7.452 1.00 78.81 78 TYR A O 1
ATOM 648 N N . ALA A 1 79 ? 9.894 4.899 -8.226 1.00 79.69 79 ALA A N 1
ATOM 649 C CA . ALA A 1 79 ? 9.496 3.509 -8.072 1.00 79.69 79 ALA A CA 1
ATOM 650 C C . ALA A 1 79 ? 9.723 2.946 -6.661 1.00 79.69 79 ALA A C 1
ATOM 652 O O . ALA A 1 79 ? 8.991 2.057 -6.238 1.00 79.69 79 ALA A O 1
ATOM 653 N N . PHE A 1 80 ? 10.689 3.454 -5.897 1.00 83.50 80 PHE A N 1
ATOM 654 C CA . PHE A 1 80 ? 11.076 2.841 -4.622 1.00 83.50 80 PHE A CA 1
ATOM 655 C C . PHE A 1 80 ? 10.611 3.640 -3.393 1.00 83.50 80 PHE A C 1
ATOM 657 O O . PHE A 1 80 ? 10.929 4.821 -3.323 1.00 83.50 80 PHE A O 1
ATOM 664 N N . PRO A 1 81 ? 9.948 3.025 -2.391 1.00 85.88 81 PRO A N 1
ATOM 665 C CA . PRO A 1 81 ? 9.307 1.706 -2.420 1.00 85.88 81 PRO A CA 1
ATOM 666 C C . PRO A 1 81 ? 7.976 1.744 -3.195 1.00 85.88 81 PRO A C 1
ATOM 668 O O . PRO A 1 81 ? 7.450 2.816 -3.513 1.00 85.88 81 PRO A O 1
ATOM 671 N N . SER A 1 82 ? 7.382 0.585 -3.492 1.00 90.12 82 SER A N 1
ATOM 672 C CA . SER A 1 82 ? 6.031 0.562 -4.065 1.00 90.12 82 SER A CA 1
ATOM 673 C C . SER A 1 82 ? 4.989 0.972 -3.017 1.00 90.12 82 SER A C 1
ATOM 675 O O . SER A 1 82 ? 4.655 0.209 -2.119 1.00 90.12 82 SER A O 1
ATOM 677 N N . THR A 1 83 ? 4.437 2.183 -3.134 1.00 90.31 83 THR A N 1
ATOM 678 C CA . THR A 1 83 ? 3.412 2.706 -2.211 1.00 90.31 83 THR A CA 1
ATOM 679 C C . THR A 1 83 ? 2.156 1.839 -2.179 1.00 90.31 83 THR A C 1
ATOM 681 O O . THR A 1 83 ? 1.545 1.696 -1.124 1.00 90.31 83 THR A O 1
ATOM 684 N N . HIS A 1 84 ? 1.784 1.221 -3.305 1.00 91.31 84 HIS A N 1
ATOM 685 C CA . HIS A 1 84 ? 0.674 0.266 -3.359 1.00 91.31 84 HIS A CA 1
ATOM 686 C C . HIS A 1 84 ? 0.970 -0.992 -2.548 1.00 91.31 84 HIS A C 1
ATOM 688 O O . HIS A 1 84 ? 0.098 -1.430 -1.801 1.00 91.31 84 HIS A O 1
ATOM 694 N N . SER A 1 85 ? 2.182 -1.556 -2.636 1.00 93.50 85 SER A N 1
ATOM 695 C CA . SER A 1 85 ? 2.511 -2.730 -1.819 1.00 93.50 85 SER A CA 1
ATOM 696 C C . SER A 1 85 ? 2.555 -2.398 -0.336 1.00 93.50 85 SER A C 1
ATOM 698 O O . SER A 1 85 ? 2.015 -3.159 0.467 1.00 93.50 85 SER A O 1
ATOM 700 N N . VAL A 1 86 ? 3.076 -1.223 0.019 1.00 92.75 86 VAL A N 1
ATOM 701 C CA . VAL A 1 86 ? 3.040 -0.725 1.398 1.00 92.75 86 VAL A CA 1
ATOM 702 C C . VAL A 1 86 ? 1.599 -0.625 1.903 1.00 92.75 86 VAL A C 1
ATOM 704 O O . VAL A 1 86 ? 1.279 -1.149 2.971 1.00 92.75 86 VAL A O 1
ATOM 707 N N . PHE A 1 87 ? 0.719 0.003 1.118 1.00 92.19 87 PHE A N 1
ATOM 708 C CA . PHE A 1 87 ? -0.686 0.195 1.468 1.00 92.19 87 PHE A CA 1
ATOM 709 C C . PHE A 1 87 ? -1.420 -1.132 1.670 1.00 92.19 87 PHE A C 1
ATOM 711 O O . PHE A 1 87 ? -2.017 -1.341 2.722 1.00 92.19 87 PHE A O 1
ATOM 718 N N . TYR A 1 88 ? -1.377 -2.037 0.687 1.00 93.25 88 TYR A N 1
ATOM 719 C CA . TYR A 1 88 ? -2.130 -3.292 0.748 1.00 93.25 88 TYR A CA 1
ATOM 720 C C . TYR A 1 88 ? -1.663 -4.194 1.893 1.00 93.25 88 TYR A C 1
ATOM 722 O O . TYR A 1 88 ? -2.490 -4.811 2.564 1.00 93.25 88 TYR A O 1
ATOM 730 N N . THR A 1 89 ? -0.357 -4.209 2.163 1.00 92.69 89 THR A N 1
ATOM 731 C CA . THR A 1 89 ? 0.216 -4.948 3.295 1.00 92.69 89 THR A CA 1
ATOM 732 C C . THR A 1 89 ? -0.289 -4.389 4.620 1.00 92.69 89 THR A C 1
ATOM 734 O O . THR A 1 89 ? -0.815 -5.132 5.443 1.00 92.69 89 THR A O 1
ATOM 737 N N . GLN A 1 90 ? -0.204 -3.071 4.813 1.00 90.31 90 GLN A N 1
ATOM 738 C CA . GLN A 1 90 ? -0.728 -2.397 6.006 1.00 90.31 90 GLN A CA 1
ATOM 739 C C . GLN A 1 90 ? -2.235 -2.611 6.181 1.00 90.31 90 GLN A C 1
ATOM 741 O O . GLN A 1 90 ? -2.715 -2.871 7.284 1.00 90.31 90 GLN A O 1
ATOM 746 N N . TYR A 1 91 ? -2.987 -2.552 5.082 1.00 89.75 91 TYR A N 1
ATOM 747 C CA . TYR A 1 91 ? -4.429 -2.743 5.104 1.00 89.75 91 TYR A CA 1
ATOM 748 C C . TYR A 1 91 ? -4.818 -4.149 5.574 1.00 89.75 91 TYR A C 1
ATOM 750 O O . TYR A 1 91 ? -5.689 -4.290 6.432 1.00 89.75 91 TYR A O 1
ATOM 758 N N . PHE A 1 92 ? -4.132 -5.176 5.066 1.00 91.12 92 PHE A N 1
ATOM 759 C CA . PHE A 1 92 ? -4.302 -6.557 5.513 1.00 91.12 92 PHE A CA 1
ATOM 760 C C . PHE A 1 92 ? -3.894 -6.751 6.980 1.00 91.12 92 PHE A C 1
ATOM 762 O O . PHE A 1 92 ? -4.641 -7.364 7.737 1.00 91.12 92 PHE A O 1
ATOM 769 N N . MET A 1 93 ? -2.754 -6.195 7.406 1.00 87.62 93 MET A N 1
ATOM 770 C CA . MET A 1 93 ? -2.276 -6.334 8.789 1.00 87.62 93 MET A CA 1
ATOM 771 C C . MET A 1 93 ? -3.263 -5.773 9.818 1.00 87.62 93 MET A C 1
ATOM 773 O O . MET A 1 93 ? -3.357 -6.293 10.927 1.00 87.62 93 MET A O 1
ATOM 777 N N . TYR A 1 94 ? -4.010 -4.729 9.459 1.00 83.19 94 TYR A N 1
ATOM 778 C CA . TYR A 1 94 ? -5.016 -4.146 10.342 1.00 83.19 94 TYR A CA 1
ATOM 779 C C . TYR A 1 94 ? -6.384 -4.838 10.262 1.00 83.19 94 TYR A C 1
ATOM 781 O O . TYR A 1 94 ? -7.110 -4.886 11.254 1.00 83.19 94 TYR A O 1
ATOM 789 N N . ASN A 1 95 ? -6.742 -5.380 9.095 1.00 84.56 95 ASN A N 1
ATOM 790 C CA . ASN A 1 95 ? -7.978 -6.125 8.871 1.00 84.56 95 ASN A CA 1
ATOM 791 C C . ASN A 1 95 ? -7.649 -7.501 8.283 1.00 84.56 95 ASN A C 1
ATOM 793 O O . ASN A 1 95 ? -7.697 -7.688 7.065 1.00 84.56 95 ASN A O 1
ATOM 797 N N . MET A 1 96 ? -7.279 -8.447 9.149 1.00 86.44 96 MET A N 1
ATOM 798 C CA . MET A 1 96 ? -6.818 -9.783 8.763 1.00 86.44 96 MET A CA 1
ATOM 799 C C . MET A 1 96 ? -7.992 -10.680 8.352 1.00 86.44 96 MET A C 1
ATOM 801 O O . MET A 1 96 ? -8.480 -11.497 9.129 1.00 86.44 96 MET A O 1
ATOM 805 N N . SER A 1 97 ? -8.448 -10.532 7.110 1.00 92.56 97 SER A N 1
ATOM 806 C CA . SER A 1 97 ? -9.468 -11.386 6.501 1.00 92.56 97 SER A CA 1
ATOM 807 C C . SER A 1 97 ? -8.936 -12.018 5.215 1.00 92.56 97 SER A C 1
ATOM 809 O O . SER A 1 97 ? -8.049 -11.471 4.559 1.00 92.56 97 SER A O 1
ATOM 811 N N . VAL A 1 98 ? -9.508 -13.153 4.808 1.00 92.75 98 VAL A N 1
ATOM 812 C CA . VAL A 1 98 ? -9.157 -13.791 3.525 1.00 92.75 98 VAL A CA 1
ATOM 813 C C . VAL A 1 98 ? -9.437 -12.845 2.355 1.00 92.75 98 VAL A C 1
ATOM 815 O O . VAL A 1 98 ? -8.645 -12.747 1.424 1.00 92.75 98 VAL A O 1
ATOM 818 N N . PHE A 1 99 ? -10.531 -12.086 2.421 1.00 92.00 99 PHE A N 1
ATOM 819 C CA . PHE A 1 99 ? -10.903 -11.136 1.377 1.00 92.00 99 PHE A CA 1
ATOM 820 C C . PHE A 1 99 ? -9.879 -10.002 1.222 1.00 92.00 99 PHE A C 1
ATOM 822 O O . PHE A 1 99 ? -9.432 -9.712 0.112 1.00 92.00 99 PHE A O 1
ATOM 829 N N . THR A 1 100 ? -9.457 -9.388 2.331 1.00 91.12 100 THR A N 1
ATOM 830 C CA . THR A 1 100 ? -8.430 -8.333 2.320 1.00 91.12 100 THR A CA 1
ATOM 831 C C . THR A 1 100 ? -7.062 -8.869 1.917 1.00 91.12 100 THR A C 1
ATOM 833 O O . THR A 1 100 ? -6.333 -8.170 1.213 1.00 91.12 100 THR A O 1
ATOM 836 N N . PHE A 1 101 ? -6.737 -10.112 2.287 1.00 92.94 101 PHE A N 1
ATOM 837 C CA . PHE A 1 101 ? -5.537 -10.797 1.812 1.00 92.94 101 PHE A CA 1
ATOM 838 C C . PHE A 1 101 ? -5.543 -10.956 0.288 1.00 92.94 101 PHE A C 1
ATOM 840 O O . PHE A 1 101 ? -4.591 -10.539 -0.368 1.00 92.94 101 PHE A O 1
ATOM 847 N N . LEU A 1 102 ? -6.627 -11.488 -0.289 1.00 94.75 102 LEU A N 1
ATOM 848 C CA . LEU A 1 102 ? -6.741 -11.691 -1.737 1.00 94.75 102 LEU A CA 1
ATOM 849 C C . LEU A 1 102 ? -6.679 -10.364 -2.500 1.00 94.75 102 LEU A C 1
ATOM 851 O O . LEU A 1 102 ? -5.908 -10.242 -3.452 1.00 94.75 102 LEU A O 1
ATOM 855 N N . ILE A 1 103 ? -7.427 -9.347 -2.060 1.00 93.69 103 ILE A N 1
ATOM 856 C CA . ILE A 1 103 ? -7.366 -8.006 -2.659 1.00 93.69 103 ILE A CA 1
ATOM 857 C C . ILE A 1 103 ? -5.948 -7.444 -2.597 1.00 93.69 103 ILE A C 1
ATOM 859 O O . ILE A 1 103 ? -5.463 -6.902 -3.591 1.00 93.69 103 ILE A O 1
ATOM 863 N N . GLY A 1 104 ? -5.285 -7.571 -1.447 1.00 94.06 104 GLY A N 1
ATOM 864 C CA . GLY A 1 104 ? -3.928 -7.079 -1.270 1.00 94.06 104 GLY A CA 1
ATOM 865 C C . GLY A 1 104 ? -2.931 -7.794 -2.177 1.00 94.06 104 GLY A C 1
ATOM 866 O O . GLY A 1 104 ? -2.137 -7.138 -2.851 1.00 94.06 104 GLY A O 1
ATOM 867 N N . LEU A 1 105 ? -3.024 -9.121 -2.262 1.00 94.75 105 LEU A N 1
ATOM 868 C CA . LEU A 1 105 ? -2.176 -9.948 -3.114 1.00 94.75 105 LEU A CA 1
ATOM 869 C C . LEU A 1 105 ? -2.344 -9.588 -4.595 1.00 94.75 105 LEU A C 1
ATOM 871 O O . LEU A 1 105 ? -1.349 -9.330 -5.273 1.00 94.75 105 LEU A O 1
ATOM 875 N N . PHE A 1 106 ? -3.582 -9.500 -5.092 1.00 94.88 106 PHE A N 1
ATOM 876 C CA . PHE A 1 106 ? -3.843 -9.093 -6.476 1.00 94.88 106 PHE A CA 1
ATOM 877 C C . PHE A 1 106 ? -3.403 -7.648 -6.733 1.00 94.88 106 PHE A C 1
ATOM 879 O O . PHE A 1 106 ? -2.749 -7.367 -7.739 1.00 94.88 106 PHE A O 1
ATOM 886 N N . GLY A 1 107 ? -3.679 -6.733 -5.803 1.00 92.25 107 GLY A N 1
ATOM 887 C CA . GLY A 1 107 ? -3.243 -5.341 -5.888 1.00 92.25 107 GLY A CA 1
ATOM 888 C C . GLY A 1 107 ? -1.728 -5.206 -6.022 1.00 92.25 107 GLY A C 1
ATOM 889 O O . GLY A 1 107 ? -1.250 -4.454 -6.875 1.00 92.25 107 GLY A O 1
ATOM 890 N N . ILE A 1 108 ? -0.974 -5.991 -5.254 1.00 94.44 108 ILE A N 1
ATOM 891 C CA . ILE A 1 108 ? 0.486 -6.077 -5.347 1.00 94.44 108 ILE A CA 1
ATOM 892 C C . ILE A 1 108 ? 0.924 -6.713 -6.667 1.00 94.44 108 ILE A C 1
ATOM 894 O O . ILE A 1 108 ? 1.771 -6.149 -7.361 1.00 94.44 108 ILE A O 1
ATOM 898 N N . PHE A 1 109 ? 0.328 -7.843 -7.049 1.00 93.62 109 PHE A N 1
ATOM 899 C CA . PHE A 1 109 ? 0.667 -8.553 -8.282 1.00 93.62 109 PHE A CA 1
ATOM 900 C C . PHE A 1 109 ? 0.518 -7.655 -9.516 1.00 93.62 109 PHE A C 1
ATOM 902 O O . PHE A 1 109 ? 1.415 -7.608 -10.358 1.00 93.62 109 PHE A O 1
ATOM 909 N N . THR A 1 110 ? -0.556 -6.858 -9.589 1.00 90.62 110 THR A N 1
ATOM 910 C CA . THR A 1 110 ? -0.761 -5.928 -10.715 1.00 90.62 110 THR A CA 1
ATOM 911 C C . THR A 1 110 ? 0.364 -4.904 -10.864 1.00 90.62 110 THR A C 1
ATOM 913 O O . THR A 1 110 ? 0.631 -4.464 -11.979 1.00 90.62 110 THR A O 1
ATOM 916 N N . ARG A 1 111 ? 1.068 -4.537 -9.782 1.00 89.50 111 ARG A N 1
ATOM 917 C CA . ARG A 1 111 ? 2.202 -3.605 -9.864 1.00 89.50 111 ARG A CA 1
ATOM 918 C C . ARG A 1 111 ? 3.381 -4.190 -10.640 1.00 89.50 111 ARG A C 1
ATOM 920 O O . ARG A 1 111 ? 4.027 -3.457 -11.384 1.00 89.50 111 ARG A O 1
ATOM 927 N N . VAL A 1 112 ? 3.630 -5.488 -10.479 1.00 90.75 112 VAL A N 1
ATOM 928 C CA . VAL A 1 112 ? 4.668 -6.211 -11.225 1.00 90.75 112 VAL A CA 1
ATOM 929 C C . VAL A 1 112 ? 4.176 -6.515 -12.636 1.00 90.75 112 VAL A C 1
ATOM 931 O O . VAL A 1 112 ? 4.852 -6.187 -13.603 1.00 90.75 112 VAL A O 1
ATOM 934 N N . PHE A 1 113 ? 2.964 -7.064 -12.762 1.00 89.25 113 PHE A N 1
ATOM 935 C CA . PHE A 1 113 ? 2.398 -7.496 -14.042 1.00 89.25 113 PHE A CA 1
ATOM 936 C C . PHE A 1 113 ? 2.290 -6.362 -15.075 1.00 89.25 113 PHE A C 1
ATOM 938 O O . PHE A 1 113 ? 2.578 -6.568 -16.249 1.00 89.25 113 PHE A O 1
ATOM 945 N N . TYR A 1 114 ? 1.916 -5.150 -14.647 1.00 84.38 114 TYR A N 1
ATOM 946 C CA . TYR A 1 114 ? 1.824 -3.975 -15.526 1.00 84.38 114 TYR A CA 1
ATOM 947 C C . TYR A 1 114 ? 3.116 -3.138 -15.585 1.00 84.38 114 TYR A C 1
ATOM 949 O O . TYR A 1 114 ? 3.081 -1.999 -16.053 1.00 84.38 114 TYR A O 1
ATOM 957 N N . ASN A 1 115 ? 4.256 -3.678 -15.132 1.00 84.25 115 ASN A N 1
ATOM 958 C CA . ASN A 1 115 ? 5.573 -3.024 -15.163 1.00 84.25 115 ASN A CA 1
ATOM 959 C C . ASN A 1 115 ? 5.645 -1.670 -14.429 1.00 84.25 115 ASN A C 1
ATOM 961 O O . ASN A 1 115 ? 6.476 -0.816 -14.750 1.00 84.25 115 ASN A O 1
ATOM 965 N N . HIS A 1 116 ? 4.811 -1.462 -13.404 1.00 83.69 116 HIS A N 1
ATOM 966 C CA . HIS A 1 116 ? 4.926 -0.282 -12.537 1.00 83.69 116 HIS A CA 1
ATOM 967 C C . HIS A 1 116 ? 6.138 -0.379 -11.611 1.00 83.69 116 HIS A C 1
ATOM 969 O O . HIS A 1 116 ? 6.723 0.646 -11.263 1.00 83.69 116 HIS A O 1
ATOM 975 N N . HIS A 1 117 ? 6.494 -1.602 -11.209 1.00 88.62 117 HIS A N 1
ATOM 976 C CA . HIS A 1 117 ? 7.580 -1.897 -10.281 1.00 88.62 117 HIS A CA 1
ATOM 977 C C . HIS A 1 117 ? 8.265 -3.225 -10.607 1.00 88.62 117 HIS A C 1
ATOM 979 O O . HIS A 1 117 ? 7.629 -4.152 -11.107 1.00 88.62 117 HIS A O 1
ATOM 985 N N . THR A 1 118 ? 9.543 -3.350 -10.249 1.00 90.31 118 THR A N 1
ATOM 986 C CA . THR A 1 118 ? 10.222 -4.652 -10.223 1.00 90.31 118 THR A CA 1
ATOM 987 C C . THR A 1 118 ? 9.769 -5.476 -9.007 1.00 90.31 118 THR A C 1
ATOM 989 O O . THR A 1 118 ? 9.346 -4.901 -7.994 1.00 90.31 118 THR A O 1
ATOM 992 N N . PRO A 1 119 ? 9.907 -6.817 -9.036 1.00 92.00 119 PRO A N 1
ATOM 993 C CA . PRO A 1 119 ? 9.627 -7.660 -7.872 1.00 92.00 119 PRO A CA 1
ATOM 994 C C . PRO A 1 119 ? 10.399 -7.234 -6.615 1.00 92.00 119 PRO A C 1
ATOM 996 O O . PRO A 1 119 ? 9.847 -7.235 -5.519 1.00 92.00 119 PRO A O 1
ATOM 999 N N . GLN A 1 120 ? 11.651 -6.792 -6.774 1.00 90.75 120 GLN A N 1
ATOM 1000 C CA . GLN A 1 120 ? 12.487 -6.302 -5.673 1.00 90.75 120 GLN A CA 1
ATOM 1001 C C . GLN A 1 120 ? 11.891 -5.044 -5.025 1.00 90.75 120 GLN A C 1
ATOM 1003 O O . GLN A 1 120 ? 11.760 -4.979 -3.806 1.00 90.75 120 GLN A O 1
ATOM 1008 N N . GLN A 1 121 ? 11.465 -4.061 -5.825 1.00 90.50 121 GLN A N 1
ATOM 1009 C CA . GLN A 1 121 ? 10.838 -2.829 -5.322 1.00 90.50 121 GLN A CA 1
ATOM 1010 C C . GLN A 1 121 ? 9.530 -3.112 -4.565 1.00 90.50 121 GLN A C 1
ATOM 1012 O O . GLN A 1 121 ? 9.214 -2.439 -3.579 1.00 90.50 121 GLN A O 1
ATOM 1017 N N . VAL A 1 122 ? 8.773 -4.115 -5.017 1.00 93.50 122 VAL A N 1
ATOM 1018 C CA . VAL A 1 122 ? 7.563 -4.591 -4.339 1.00 93.50 122 VAL A CA 1
ATOM 1019 C C . VAL A 1 122 ? 7.900 -5.275 -3.015 1.00 93.50 122 VAL A C 1
ATOM 1021 O O . VAL A 1 122 ? 7.285 -4.938 -2.000 1.00 93.50 122 VAL A O 1
ATOM 1024 N N . PHE A 1 123 ? 8.887 -6.176 -3.017 1.00 93.50 123 PHE A N 1
ATOM 1025 C CA . PHE A 1 123 ? 9.370 -6.888 -1.832 1.00 93.50 123 PHE A CA 1
ATOM 1026 C C . PHE A 1 123 ? 9.868 -5.927 -0.748 1.00 93.50 123 PHE A C 1
ATOM 1028 O O . PHE A 1 123 ? 9.446 -6.022 0.402 1.00 93.50 123 PHE A O 1
ATOM 1035 N N . PHE A 1 124 ? 10.668 -4.923 -1.110 1.00 91.88 124 PHE A N 1
ATOM 1036 C CA . PHE A 1 124 ? 11.090 -3.901 -0.151 1.00 91.88 124 PHE A CA 1
ATOM 1037 C C . PHE A 1 124 ? 9.913 -3.101 0.415 1.00 91.88 124 PHE A C 1
ATOM 1039 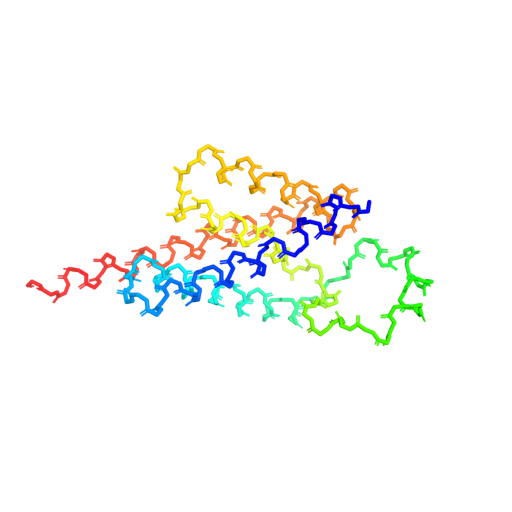O O . PHE A 1 124 ? 9.923 -2.769 1.597 1.00 91.88 124 PHE A O 1
ATOM 1046 N N . GLY A 1 125 ? 8.875 -2.830 -0.383 1.00 92.44 125 GLY A N 1
ATOM 1047 C CA . GLY A 1 125 ? 7.648 -2.206 0.121 1.00 92.44 125 GLY A CA 1
ATOM 1048 C C . GLY A 1 125 ? 6.897 -3.082 1.134 1.00 92.44 125 GLY A C 1
ATOM 1049 O O . GLY A 1 125 ? 6.430 -2.572 2.151 1.00 92.44 125 GLY A O 1
ATOM 1050 N N . LEU A 1 126 ? 6.846 -4.401 0.916 1.00 93.50 126 LEU A N 1
ATOM 1051 C CA . LEU A 1 126 ? 6.302 -5.368 1.882 1.00 93.50 126 LEU A CA 1
ATOM 1052 C C . LEU A 1 126 ? 7.099 -5.352 3.195 1.00 93.50 126 LEU A C 1
ATOM 1054 O O . LEU A 1 126 ? 6.520 -5.160 4.266 1.00 93.50 126 LEU A O 1
ATOM 1058 N N . CYS A 1 127 ? 8.427 -5.488 3.122 1.00 92.38 127 CYS A N 1
ATOM 1059 C CA . CYS A 1 127 ? 9.303 -5.440 4.297 1.00 92.38 127 CYS A CA 1
ATOM 1060 C C . CYS A 1 127 ? 9.172 -4.113 5.053 1.00 92.38 127 CYS A C 1
ATOM 1062 O O . CYS A 1 127 ? 9.084 -4.105 6.280 1.00 92.38 127 CYS A O 1
ATOM 1064 N N . PHE A 1 128 ? 9.106 -2.997 4.326 1.00 91.25 128 PHE A N 1
ATOM 1065 C CA . PHE A 1 128 ? 8.910 -1.674 4.907 1.00 91.25 128 PHE A CA 1
ATOM 1066 C C . PHE A 1 128 ? 7.574 -1.571 5.655 1.00 91.25 128 PHE A C 1
ATOM 1068 O O . PHE A 1 128 ? 7.539 -1.108 6.795 1.00 91.25 128 PHE A O 1
ATOM 1075 N N . ALA A 1 129 ? 6.479 -2.047 5.058 1.00 91.25 129 ALA A N 1
ATOM 1076 C CA . ALA A 1 129 ? 5.177 -2.067 5.718 1.00 91.25 129 ALA A CA 1
ATOM 1077 C C . ALA A 1 129 ? 5.182 -2.909 6.999 1.00 91.25 129 ALA A C 1
ATOM 1079 O O . ALA A 1 129 ? 4.632 -2.470 8.009 1.00 91.25 129 ALA A O 1
ATOM 1080 N N . LEU A 1 130 ? 5.821 -4.081 6.985 1.00 90.44 130 LEU A N 1
ATOM 1081 C CA . LEU A 1 130 ? 5.957 -4.930 8.172 1.00 90.44 130 LEU A CA 1
ATOM 1082 C C . LEU A 1 130 ? 6.792 -4.251 9.265 1.00 90.44 130 LEU A C 1
ATOM 1084 O O . LEU A 1 130 ? 6.402 -4.253 10.432 1.00 90.44 130 LEU A O 1
ATOM 1088 N N . PHE A 1 131 ? 7.903 -3.614 8.891 1.00 90.12 131 PHE A N 1
ATOM 1089 C CA . PHE A 1 131 ? 8.743 -2.863 9.823 1.00 90.12 131 PHE A CA 1
ATOM 1090 C C . PHE A 1 131 ? 7.981 -1.705 10.486 1.00 90.12 131 PHE A C 1
ATOM 1092 O O . PHE A 1 131 ? 8.067 -1.514 11.705 1.00 90.12 131 PHE A O 1
ATOM 1099 N N . MET A 1 132 ? 7.193 -0.961 9.702 1.00 86.69 132 MET A N 1
ATOM 1100 C CA . MET A 1 132 ? 6.329 0.102 10.219 1.00 86.69 132 MET A CA 1
ATOM 1101 C C . MET A 1 132 ? 5.279 -0.451 11.185 1.00 86.69 132 MET A C 1
ATOM 1103 O O . MET A 1 132 ? 5.061 0.135 12.245 1.00 86.69 132 MET A O 1
ATOM 1107 N N . GLU A 1 133 ? 4.676 -1.600 10.871 1.00 85.50 133 GLU A N 1
ATOM 1108 C CA . GLU A 1 133 ? 3.673 -2.228 11.734 1.00 85.50 133 GLU A CA 1
ATOM 1109 C C . GLU A 1 133 ? 4.256 -2.635 13.089 1.00 85.50 133 GLU A C 1
ATOM 1111 O O . GLU A 1 133 ? 3.722 -2.252 14.131 1.00 85.50 133 GLU A O 1
ATOM 1116 N N . ILE A 1 134 ? 5.393 -3.335 13.089 1.00 84.88 134 ILE A N 1
ATOM 1117 C CA . ILE A 1 134 ? 6.101 -3.733 14.315 1.00 84.88 134 ILE A CA 1
ATOM 1118 C C . ILE A 1 134 ? 6.452 -2.494 15.152 1.00 84.88 134 ILE A C 1
ATOM 1120 O O . ILE A 1 134 ? 6.196 -2.456 16.360 1.00 84.88 134 ILE A O 1
ATOM 1124 N N . SER A 1 135 ? 6.983 -1.452 14.510 1.00 82.62 135 SER A N 1
ATOM 1125 C CA . SER A 1 135 ? 7.367 -0.205 15.179 1.00 82.62 135 SER A CA 1
ATOM 1126 C C . SER A 1 135 ? 6.174 0.503 15.828 1.00 82.62 135 SER A C 1
ATOM 1128 O O . SER A 1 135 ? 6.274 1.001 16.955 1.00 82.62 135 SER A O 1
ATOM 1130 N N . LEU A 1 136 ? 5.026 0.527 15.148 1.00 78.19 136 LEU A N 1
ATOM 1131 C CA . LEU A 1 136 ? 3.805 1.143 15.663 1.00 78.19 136 LEU A CA 1
ATOM 1132 C C . LEU A 1 136 ? 3.182 0.310 16.793 1.00 78.19 136 LEU A C 1
ATOM 1134 O O . LEU A 1 136 ? 2.816 0.870 17.830 1.00 78.19 136 LEU A O 1
ATOM 1138 N N . LEU A 1 137 ? 3.112 -1.018 16.650 1.00 69.69 137 LEU A N 1
ATOM 1139 C CA . LEU A 1 137 ? 2.594 -1.929 17.680 1.00 69.69 137 LEU A CA 1
ATOM 1140 C C . LEU A 1 137 ? 3.378 -1.833 18.994 1.00 69.69 137 LEU A C 1
ATOM 1142 O O . LEU A 1 137 ? 2.772 -1.782 20.071 1.00 69.69 137 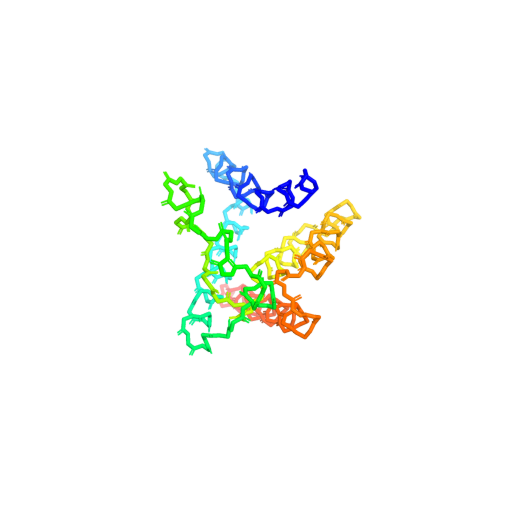LEU A O 1
ATOM 1146 N N . ASN A 1 138 ? 4.709 -1.748 18.917 1.00 61.19 138 ASN A N 1
ATOM 1147 C CA . ASN A 1 138 ? 5.563 -1.605 20.096 1.00 61.19 138 ASN A CA 1
ATOM 1148 C C . ASN A 1 138 ? 5.264 -0.311 20.872 1.00 61.19 138 ASN A C 1
ATOM 1150 O O . ASN A 1 138 ? 5.188 -0.339 22.102 1.00 61.19 138 ASN A O 1
ATOM 1154 N N . ARG A 1 139 ? 4.984 0.805 20.183 1.00 60.19 139 ARG A N 1
ATOM 1155 C CA . ARG A 1 139 ? 4.612 2.075 20.838 1.00 60.19 139 ARG A CA 1
ATOM 1156 C C . ARG A 1 139 ? 3.248 2.021 21.532 1.00 60.19 139 ARG A C 1
ATOM 1158 O O . ARG A 1 139 ? 3.100 2.591 22.614 1.00 60.19 139 ARG A O 1
ATOM 1165 N N . PHE A 1 140 ? 2.264 1.322 20.962 1.00 56.88 140 PHE A N 1
ATOM 1166 C CA . PHE A 1 140 ? 0.945 1.177 21.595 1.00 56.88 140 PHE A CA 1
ATOM 1167 C C . PHE A 1 140 ? 0.974 0.253 22.823 1.00 56.88 140 PHE A C 1
ATOM 1169 O O . PHE A 1 140 ? 0.311 0.553 23.818 1.00 56.88 140 PHE A O 1
ATOM 1176 N N . LYS A 1 141 ? 1.777 -0.823 22.808 1.00 54.50 141 LYS A N 1
ATOM 1177 C CA . LYS A 1 141 ? 1.986 -1.676 23.996 1.00 54.50 141 LYS A CA 1
ATOM 1178 C C . LYS A 1 141 ? 2.713 -0.934 25.124 1.00 54.50 141 LYS A C 1
ATOM 1180 O O . LYS A 1 141 ? 2.318 -1.072 26.279 1.00 54.50 141 LYS A O 1
ATOM 1185 N N . LEU A 1 142 ? 3.721 -0.119 24.797 1.00 48.75 142 LEU A N 1
ATOM 1186 C CA . LEU A 1 142 ? 4.451 0.698 25.777 1.00 48.75 142 LEU A CA 1
ATOM 1187 C C . LEU A 1 142 ? 3.546 1.730 26.465 1.00 48.75 142 LEU A C 1
ATOM 1189 O O . LEU A 1 142 ? 3.593 1.847 27.685 1.00 48.75 142 LEU A O 1
ATOM 1193 N N . ARG A 1 143 ? 2.650 2.408 25.729 1.00 50.12 143 ARG A N 1
ATOM 1194 C CA . ARG A 1 143 ? 1.679 3.338 26.342 1.00 50.12 143 ARG A CA 1
ATOM 1195 C C . ARG A 1 143 ? 0.720 2.657 27.319 1.00 50.12 143 ARG A C 1
ATOM 1197 O O . ARG A 1 143 ? 0.395 3.251 28.337 1.00 50.12 143 ARG A O 1
ATOM 1204 N N . LYS A 1 144 ? 0.301 1.415 27.051 1.00 50.03 144 LYS A N 1
ATOM 1205 C CA . LYS A 1 144 ? -0.563 0.658 27.975 1.00 50.03 144 LYS A CA 1
ATOM 1206 C C . LYS A 1 144 ? 0.135 0.285 29.287 1.00 50.03 144 LYS A C 1
ATOM 1208 O O . LYS A 1 144 ? -0.549 0.135 30.287 1.00 50.03 144 LYS A O 1
ATOM 1213 N N . LYS A 1 145 ? 1.464 0.128 29.288 1.00 46.72 145 LYS A N 1
ATOM 1214 C CA . LYS A 1 145 ? 2.244 -0.228 30.487 1.00 46.72 145 LYS A CA 1
ATOM 1215 C C . LYS A 1 145 ? 2.576 0.957 31.397 1.00 46.72 145 LYS A C 1
ATOM 1217 O O . LYS A 1 145 ? 2.861 0.727 32.557 1.00 46.72 145 LYS A O 1
ATOM 1222 N N . ILE A 1 146 ? 2.558 2.187 30.881 1.00 49.06 146 ILE A N 1
ATOM 1223 C CA . ILE A 1 146 ? 2.900 3.401 31.649 1.00 49.06 146 ILE A CA 1
ATOM 1224 C C . ILE A 1 146 ? 1.669 3.974 32.384 1.00 49.06 146 ILE A C 1
ATOM 1226 O O . ILE A 1 146 ? 1.806 4.818 33.258 1.00 49.06 146 ILE A O 1
ATOM 1230 N N . CYS A 1 147 ? 0.460 3.511 32.051 1.00 46.84 147 CYS A N 1
ATOM 1231 C CA . CYS A 1 147 ? -0.791 3.947 32.682 1.00 46.84 147 CYS A CA 1
ATOM 1232 C C . CYS A 1 147 ? -1.280 3.033 33.825 1.00 46.84 147 CYS A C 1
ATOM 1234 O O . CYS A 1 147 ? -2.475 3.050 34.116 1.00 46.84 147 CYS A O 1
ATOM 1236 N N . TYR A 1 148 ? -0.396 2.246 34.444 1.00 42.78 148 TYR A N 1
ATOM 1237 C CA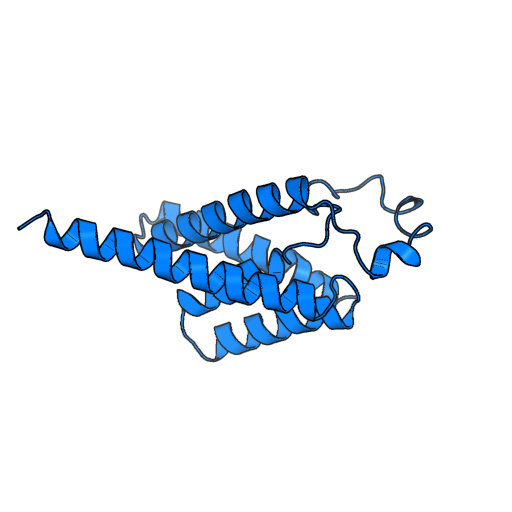 . TYR A 1 148 ? -0.686 1.482 35.662 1.00 42.78 148 TYR A CA 1
ATOM 1238 C C . TYR A 1 148 ? 0.275 1.880 36.772 1.00 42.78 148 TYR A C 1
ATOM 1240 O O . TYR A 1 148 ? 1.487 1.965 36.469 1.00 42.78 148 TYR A O 1
#